Protein AF-A0A3A9WX09-F1 (afdb_monomer)

pLDDT: mean 76.9, std 18.03, range [33.34, 95.5]

Nearest PDB structures (foldseek):
  4fbs-assembly1_A  TM=6.480E-01  e=1.375E+00  Euprosthenops australis
  3lrd-assembly1_B  TM=5.559E-01  e=2.791E+00  Euprosthenops australis
  3lr8-assembly1_B  TM=5.435E-01  e=4.811E+00  Euprosthenops australis
  5f5p-assembly1_B  TM=4.113E-01  e=3.869E+00  Homo sapiens

Mean predicted aligned error: 13.8 Å

Structure (mmCIF, N/CA/C/O backbone):
data_AF-A0A3A9WX09-F1
#
_entry.id   AF-A0A3A9WX09-F1
#
loop_
_atom_site.group_PDB
_atom_site.id
_atom_site.type_symbol
_atom_site.label_atom_id
_atom_site.label_alt_id
_atom_site.label_comp_id
_atom_site.label_asym_id
_atom_site.label_entity_id
_atom_site.label_seq_id
_atom_site.pdbx_PDB_ins_code
_atom_site.Cartn_x
_atom_site.Cartn_y
_atom_site.Cartn_z
_atom_site.occupancy
_atom_site.B_iso_or_equiv
_atom_site.auth_seq_id
_atom_site.auth_comp_id
_atom_site.auth_asym_id
_atom_site.auth_atom_id
_atom_site.pdbx_PDB_model_num
ATOM 1 N N . MET A 1 1 ? -39.978 28.154 -64.235 1.00 55.88 1 MET A N 1
ATOM 2 C CA . MET A 1 1 ? -39.203 27.000 -63.720 1.00 55.88 1 MET A CA 1
ATOM 3 C C . MET A 1 1 ? -38.018 27.482 -62.858 1.00 55.88 1 MET A C 1
ATOM 5 O O . MET A 1 1 ? -36.877 27.141 -63.124 1.00 55.88 1 MET A O 1
ATOM 9 N N . VAL A 1 2 ? -38.270 28.325 -61.841 1.00 54.84 2 VAL A N 1
ATOM 10 C CA . VAL A 1 2 ? -37.208 28.936 -60.996 1.00 54.84 2 VAL A CA 1
ATOM 11 C C . VAL A 1 2 ? -37.445 28.689 -59.494 1.00 54.84 2 VAL A C 1
ATOM 13 O O . VAL A 1 2 ? -36.485 28.574 -58.745 1.00 54.84 2 VAL A O 1
ATOM 16 N N . GLY A 1 3 ? -38.695 28.484 -59.053 1.00 53.38 3 GLY A N 1
ATOM 17 C CA . GLY A 1 3 ? -39.025 28.314 -57.627 1.00 53.38 3 GLY A CA 1
ATOM 18 C C . GLY A 1 3 ? -38.551 27.006 -56.975 1.00 53.38 3 GLY A C 1
ATOM 19 O O . GLY A 1 3 ? -38.148 27.017 -55.820 1.00 53.38 3 GLY A O 1
ATOM 20 N N . ILE A 1 4 ? -38.516 25.888 -57.709 1.00 55.12 4 ILE A N 1
ATOM 21 C CA . ILE A 1 4 ? -38.197 24.564 -57.130 1.00 55.12 4 ILE A CA 1
ATOM 22 C C . ILE A 1 4 ? -36.688 24.408 -56.849 1.00 55.12 4 ILE A C 1
ATOM 24 O O . ILE A 1 4 ? -36.290 23.699 -55.929 1.00 55.12 4 ILE A O 1
ATOM 28 N N . ARG A 1 5 ? -35.825 25.115 -57.597 1.00 54.66 5 ARG A N 1
ATOM 29 C CA . ARG A 1 5 ? -34.364 25.046 -57.407 1.00 54.66 5 ARG A CA 1
ATOM 30 C C . ARG A 1 5 ? -33.895 25.714 -56.113 1.00 54.66 5 ARG A C 1
ATOM 32 O O . ARG A 1 5 ? -32.918 25.246 -55.538 1.00 54.66 5 ARG A O 1
ATOM 39 N N . ASN A 1 6 ? -34.584 26.752 -55.638 1.00 52.34 6 ASN A N 1
ATOM 40 C CA . ASN A 1 6 ? -34.172 27.461 -54.425 1.00 52.34 6 ASN A CA 1
ATOM 41 C C . ASN A 1 6 ? -34.532 26.690 -53.147 1.00 52.34 6 ASN A C 1
ATOM 43 O O . ASN A 1 6 ? -33.729 26.664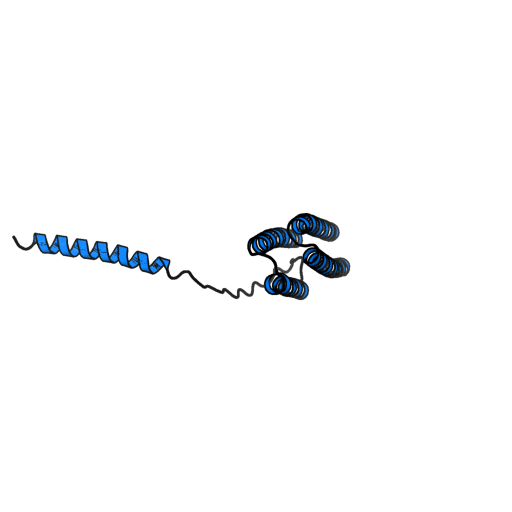 -52.220 1.00 52.34 6 ASN A O 1
ATOM 47 N N . GLU A 1 7 ? -35.669 25.987 -53.104 1.00 53.38 7 GLU A N 1
ATOM 48 C CA . GLU A 1 7 ? -36.040 25.207 -51.912 1.00 53.38 7 GLU A CA 1
ATOM 49 C C . GLU A 1 7 ? -35.150 23.980 -51.678 1.00 53.38 7 GLU A C 1
ATOM 51 O O . GLU A 1 7 ? -34.827 23.660 -50.533 1.00 53.38 7 GLU A O 1
ATOM 56 N N . ILE A 1 8 ? -34.722 23.304 -52.749 1.00 59.03 8 ILE A N 1
ATOM 57 C CA . ILE A 1 8 ? -33.825 22.141 -52.645 1.00 59.03 8 ILE A CA 1
ATOM 58 C C . ILE A 1 8 ? -32.434 22.586 -52.175 1.00 59.03 8 ILE A C 1
ATOM 60 O O . ILE A 1 8 ? -31.810 21.912 -51.355 1.00 59.03 8 ILE A O 1
ATOM 64 N N . MET A 1 9 ? -31.974 23.754 -52.632 1.00 55.00 9 MET A N 1
ATOM 65 C CA . MET A 1 9 ? -30.676 24.301 -52.241 1.00 55.00 9 MET A CA 1
ATOM 66 C C . MET A 1 9 ? -30.665 24.710 -50.758 1.00 55.00 9 MET A C 1
ATOM 68 O O . MET A 1 9 ? -29.752 24.330 -50.031 1.00 55.00 9 MET A O 1
ATOM 72 N N . ILE A 1 10 ? -31.713 25.387 -50.274 1.00 58.03 10 ILE A N 1
ATOM 73 C CA . ILE A 1 10 ? -31.820 25.828 -48.869 1.00 58.03 10 ILE A CA 1
ATOM 74 C C . ILE A 1 10 ? -31.888 24.630 -47.904 1.00 58.03 10 ILE A C 1
ATOM 76 O O . ILE A 1 10 ? -31.223 24.638 -46.867 1.00 58.03 10 ILE A O 1
ATOM 80 N N . LYS A 1 11 ? -32.624 23.565 -48.253 1.00 54.00 11 LYS A N 1
ATOM 81 C CA . LYS A 1 11 ? -32.715 22.345 -47.424 1.00 54.00 11 LYS A CA 1
ATOM 82 C C . LYS A 1 11 ? -31.388 21.576 -47.350 1.00 54.00 11 LYS A C 1
ATOM 84 O O . LYS A 1 11 ? -31.055 21.058 -46.286 1.00 54.00 11 LYS A O 1
ATOM 89 N N . GLY A 1 12 ? -30.609 21.559 -48.436 1.00 54.56 12 GLY A N 1
ATOM 90 C CA . GLY A 1 12 ? -29.270 20.957 -48.457 1.00 54.56 12 GLY A CA 1
ATOM 91 C C . GLY A 1 12 ? -28.258 21.703 -47.580 1.00 54.56 12 GLY A C 1
ATOM 92 O O . GLY A 1 12 ? -27.487 21.071 -46.860 1.00 54.56 12 GLY A O 1
ATOM 93 N N . PHE A 1 13 ? -28.308 23.040 -47.562 1.00 56.12 13 PHE A N 1
ATOM 94 C CA . PHE A 1 13 ? -27.456 23.848 -46.680 1.00 56.12 13 PHE A CA 1
ATOM 95 C C . PHE A 1 13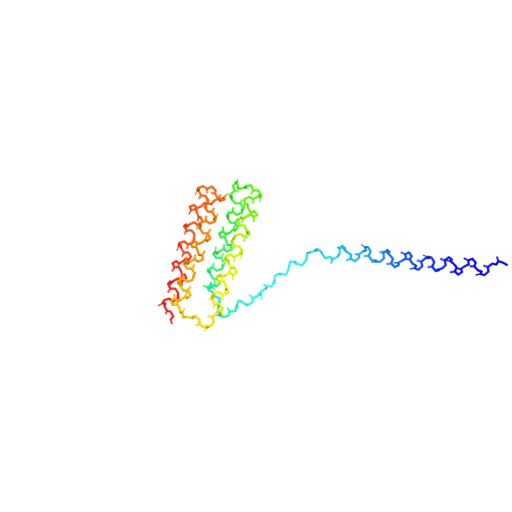 ? -27.784 23.630 -45.193 1.00 56.12 13 PHE A C 1
ATOM 97 O O . PHE A 1 13 ? -26.866 23.497 -44.387 1.00 56.12 13 PHE A O 1
ATOM 104 N N . TYR A 1 14 ? -29.065 23.506 -44.825 1.00 59.56 14 TYR A N 1
ATOM 105 C CA . TYR A 1 14 ? -29.462 23.224 -43.437 1.00 59.56 14 TYR A CA 1
ATOM 106 C C . TYR A 1 14 ? -28.970 21.859 -42.934 1.00 59.56 14 TYR A C 1
ATOM 108 O O . TYR A 1 14 ? -28.506 21.759 -41.799 1.00 59.56 14 TYR A O 1
ATOM 116 N N . GLN A 1 15 ? -29.014 20.816 -43.770 1.00 57.31 15 GLN A N 1
ATOM 117 C CA . GLN A 1 15 ? -28.481 19.501 -43.393 1.00 57.31 15 GLN A CA 1
ATOM 118 C C . GLN A 1 15 ? -26.951 19.505 -43.256 1.00 57.31 15 GLN A C 1
ATOM 120 O O . GLN A 1 15 ? -26.424 18.842 -42.365 1.00 57.31 15 GLN A O 1
ATOM 125 N N . LEU A 1 16 ? -26.238 20.299 -44.063 1.00 57.31 16 LEU A N 1
ATOM 126 C CA . LEU A 1 16 ? -24.783 20.442 -43.961 1.00 57.31 16 LEU A CA 1
ATOM 127 C C . LEU A 1 16 ? -24.356 21.154 -42.658 1.00 57.31 16 LEU A C 1
ATOM 129 O O . LEU A 1 16 ? -23.400 20.727 -42.013 1.00 57.31 16 LEU A O 1
ATOM 133 N N . TYR A 1 17 ? -25.094 22.186 -42.227 1.00 59.75 17 TYR A N 1
ATOM 134 C CA . TYR A 1 17 ? -24.821 22.912 -40.975 1.00 59.75 17 TYR A CA 1
ATOM 135 C C . TYR A 1 17 ? -25.043 22.058 -39.714 1.00 59.75 17 TYR A C 1
ATOM 137 O O . TYR A 1 17 ? -24.301 22.202 -38.744 1.00 59.75 17 TYR A O 1
ATOM 145 N N . ILE A 1 18 ? -26.016 21.140 -39.726 1.00 59.31 18 ILE A N 1
ATOM 146 C CA . ILE A 1 18 ? -26.285 20.243 -38.587 1.00 59.31 18 ILE A CA 1
ATOM 147 C C . ILE A 1 18 ? -25.144 19.230 -38.392 1.00 59.31 18 ILE A C 1
ATOM 149 O O . ILE A 1 18 ? -24.751 18.961 -37.258 1.00 59.31 18 ILE A O 1
ATOM 153 N N . VAL A 1 19 ? -24.558 18.715 -39.479 1.00 58.09 19 VAL A N 1
ATOM 154 C CA . VAL A 1 19 ? -23.431 17.764 -39.406 1.00 58.09 19 VAL A CA 1
ATOM 155 C C . VAL A 1 19 ? -22.126 18.465 -38.997 1.00 58.09 19 VAL A C 1
ATOM 157 O O . VAL A 1 19 ? -21.375 17.934 -38.180 1.00 58.09 19 VAL A O 1
ATOM 160 N N . LEU A 1 20 ? -21.880 19.686 -39.488 1.00 55.38 20 LEU A N 1
ATOM 161 C CA . LEU A 1 20 ? -20.717 20.499 -39.095 1.00 55.38 20 LEU A CA 1
ATOM 162 C C . LEU A 1 20 ? -20.782 20.981 -37.636 1.00 55.38 20 LEU A C 1
ATOM 164 O O . LEU A 1 20 ? -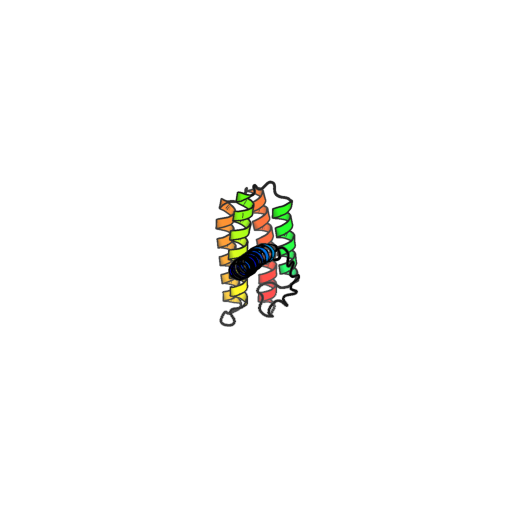19.745 21.060 -36.982 1.00 55.38 20 LEU A O 1
ATOM 168 N N . GLY A 1 21 ? -21.977 21.236 -37.093 1.00 54.88 21 GLY A N 1
ATOM 169 C CA . GLY A 1 21 ? -22.154 21.555 -35.671 1.00 54.88 21 GLY A CA 1
ATOM 170 C C . GLY A 1 21 ? -21.851 20.378 -34.733 1.00 54.88 21 GLY A C 1
ATOM 171 O O . GLY A 1 21 ? -21.326 20.584 -33.640 1.00 54.88 21 GLY A O 1
ATOM 172 N N . PHE A 1 22 ? -22.116 19.142 -35.170 1.00 54.81 22 PHE A N 1
ATOM 173 C CA . PHE A 1 22 ? -21.876 17.936 -34.368 1.00 54.81 22 PHE A CA 1
ATOM 174 C C . PHE A 1 22 ? -20.384 17.577 -34.249 1.00 54.81 22 PHE A C 1
ATOM 176 O O . PHE A 1 22 ? -19.948 17.116 -33.197 1.00 54.81 22 PHE A O 1
ATOM 183 N N . LEU A 1 23 ? -19.581 17.845 -35.287 1.00 53.25 23 LEU A N 1
ATOM 184 C CA . LEU A 1 23 ? -18.135 17.562 -35.292 1.00 53.25 23 LEU A CA 1
ATOM 185 C C . LEU A 1 23 ? -17.314 18.504 -34.391 1.00 53.25 23 LEU A C 1
ATOM 187 O O . LEU A 1 23 ? -16.223 18.144 -33.944 1.00 53.25 23 LEU A O 1
ATOM 191 N N . CYS A 1 24 ? -17.835 19.693 -34.075 1.00 50.97 24 CYS A N 1
ATOM 192 C CA . CYS A 1 24 ? -17.190 20.608 -33.130 1.00 50.97 24 CYS A CA 1
ATOM 193 C C . CYS A 1 24 ? -17.475 20.248 -31.662 1.00 50.97 24 CYS A C 1
ATOM 195 O O . CYS A 1 24 ? -16.669 20.573 -30.793 1.00 50.97 24 CYS A O 1
ATOM 197 N N . TYR A 1 25 ? -18.578 19.549 -31.370 1.00 54.31 25 TYR A N 1
ATOM 198 C CA . TYR A 1 25 ? -18.944 19.192 -29.993 1.00 54.31 25 TYR A CA 1
ATOM 199 C C . TYR A 1 25 ? -18.066 18.075 -29.407 1.00 54.31 25 TYR A C 1
ATOM 201 O O . TYR A 1 25 ? -17.863 18.021 -28.197 1.00 54.31 25 TYR A O 1
ATOM 209 N N . SER A 1 26 ? -17.489 17.210 -30.247 1.00 50.34 26 SER A N 1
ATOM 210 C CA . SER A 1 26 ? -16.655 16.089 -29.790 1.00 50.34 26 SER A CA 1
ATOM 211 C C . SER A 1 26 ? -15.234 16.480 -29.368 1.00 50.34 26 SER A C 1
ATOM 213 O O . SER A 1 26 ? -14.519 15.635 -28.842 1.00 50.34 26 SER A O 1
ATOM 215 N N . HIS A 1 27 ? -14.813 17.734 -29.570 1.00 50.88 27 HIS A N 1
ATOM 216 C CA . HIS A 1 27 ? -13.468 18.205 -29.207 1.00 50.88 27 HIS A CA 1
ATOM 217 C C . HIS A 1 27 ? -13.433 19.068 -27.930 1.00 50.88 27 HIS A C 1
ATOM 219 O O . HIS A 1 27 ? -12.366 19.544 -27.554 1.00 50.88 27 HIS A O 1
ATOM 225 N N . LEU A 1 28 ? -14.568 19.257 -27.238 1.00 48.44 28 LEU A N 1
ATOM 226 C CA . LEU A 1 28 ? -14.673 20.096 -26.031 1.00 48.44 28 LEU A CA 1
ATOM 227 C C . LEU A 1 28 ? -14.831 19.287 -24.726 1.00 48.44 28 LEU A C 1
ATOM 229 O O . LEU A 1 28 ? -15.402 19.769 -23.752 1.00 48.44 28 LEU A O 1
ATOM 233 N N . VAL A 1 29 ? -14.337 18.047 -24.699 1.00 48.78 29 VAL A N 1
ATOM 234 C CA . VAL A 1 29 ? -14.234 17.231 -23.474 1.00 48.78 29 VAL A CA 1
ATOM 235 C C . VAL A 1 29 ? -12.801 16.712 -23.354 1.00 48.78 29 VAL A C 1
ATOM 237 O O . VAL A 1 29 ? -12.533 15.520 -23.426 1.00 48.78 29 VAL A O 1
ATOM 240 N N . ILE A 1 30 ? -11.848 17.634 -23.229 1.00 49.22 30 ILE A N 1
ATOM 241 C CA . ILE A 1 30 ? -10.498 17.339 -22.742 1.00 49.22 30 ILE A CA 1
ATOM 242 C C . ILE A 1 30 ? -10.185 18.394 -21.683 1.00 49.22 30 ILE A C 1
ATOM 244 O O . ILE A 1 30 ? -10.139 19.581 -21.990 1.00 49.22 30 ILE A O 1
ATOM 248 N N . GLY A 1 31 ? -9.987 17.941 -20.442 1.00 41.88 31 GLY A N 1
ATOM 249 C CA . GLY A 1 31 ? -9.376 18.740 -19.380 1.00 41.88 31 GLY A CA 1
ATOM 250 C C . GLY A 1 31 ? -10.338 19.414 -18.402 1.00 41.88 31 GLY A C 1
ATOM 251 O O . GLY A 1 31 ? -10.257 20.621 -18.207 1.00 41.88 31 GLY A O 1
ATOM 252 N N . GLN A 1 32 ? -11.204 18.652 -17.729 1.00 33.34 32 GLN A N 1
ATOM 253 C CA . GLN A 1 32 ? -11.547 19.010 -16.349 1.00 33.34 32 GLN A CA 1
ATOM 254 C C . GLN A 1 32 ? -10.518 18.341 -15.434 1.00 33.34 32 GLN A C 1
ATOM 256 O O . GLN A 1 32 ? -10.691 17.201 -15.009 1.00 33.34 32 GLN A O 1
ATOM 261 N N . GLU A 1 33 ? -9.431 19.058 -15.141 1.00 45.12 33 GLU A N 1
ATOM 262 C CA . GLU A 1 33 ? -8.720 18.886 -13.873 1.00 45.12 33 GLU A CA 1
ATOM 263 C C . GLU A 1 33 ? -9.652 19.399 -12.779 1.00 45.12 33 GLU A C 1
ATOM 265 O O . GLU A 1 33 ? -9.607 20.546 -12.340 1.00 45.12 33 GLU A O 1
ATOM 270 N N . THR A 1 34 ? -10.604 18.555 -12.408 1.00 37.41 34 THR A N 1
ATOM 271 C CA . THR A 1 34 ? -11.393 18.761 -11.208 1.00 37.41 34 THR A CA 1
ATOM 272 C C . THR A 1 34 ? -10.470 18.484 -10.028 1.00 37.41 34 THR A C 1
ATOM 274 O O . THR A 1 34 ? -10.311 17.338 -9.611 1.00 37.41 34 THR A O 1
ATOM 277 N N . ASP A 1 35 ? -9.854 19.542 -9.502 1.00 41.75 35 ASP A N 1
ATOM 278 C CA . ASP A 1 35 ? -9.414 19.608 -8.109 1.00 41.75 35 ASP A CA 1
ATOM 279 C C . ASP A 1 35 ? -10.676 19.547 -7.235 1.00 41.75 35 ASP A C 1
ATOM 281 O O . ASP A 1 35 ? -11.222 20.546 -6.767 1.00 41.75 35 ASP A O 1
ATOM 285 N N . VAL A 1 36 ? -11.256 18.349 -7.150 1.00 38.53 36 VAL A N 1
ATOM 286 C CA . VAL A 1 36 ? -12.333 18.055 -6.217 1.00 38.53 36 VAL A CA 1
ATOM 287 C C . VAL A 1 36 ? -11.626 17.845 -4.892 1.00 38.53 36 VAL A C 1
ATOM 289 O O . VAL A 1 36 ? -11.098 16.767 -4.619 1.00 38.53 36 VAL A O 1
ATOM 292 N N . GLN A 1 37 ? -11.635 18.890 -4.065 1.00 41.66 37 GLN A N 1
ATOM 293 C CA . GLN A 1 37 ? -11.576 18.746 -2.616 1.00 41.66 37 GLN A CA 1
ATOM 294 C C . GLN A 1 37 ? -12.786 17.907 -2.196 1.00 41.66 37 GLN A C 1
ATOM 296 O O . GLN A 1 37 ? -13.840 18.413 -1.819 1.00 41.66 37 GLN A O 1
ATOM 301 N N . GLN A 1 38 ? -12.662 16.597 -2.375 1.00 41.03 38 GLN A N 1
ATOM 302 C CA . GLN A 1 38 ? -13.580 15.622 -1.837 1.00 41.03 38 GLN A CA 1
ATOM 303 C C . GLN A 1 38 ? -13.225 15.578 -0.357 1.00 41.03 38 GLN A C 1
ATOM 305 O O . GLN A 1 38 ? -12.187 15.024 -0.002 1.00 41.03 38 GLN A O 1
ATOM 310 N N . GLU A 1 39 ? -14.018 16.242 0.486 1.00 43.25 39 GLU A N 1
ATOM 311 C CA . GLU A 1 39 ? -13.965 15.995 1.926 1.00 43.25 39 GLU A CA 1
ATOM 312 C C . GLU A 1 39 ? -14.048 14.474 2.106 1.00 43.25 39 GLU A C 1
ATOM 314 O O . GLU A 1 39 ? -15.036 13.845 1.707 1.00 43.25 39 GLU A O 1
ATOM 319 N N . GLU A 1 40 ? -12.946 13.866 2.565 1.00 46.47 40 GLU A N 1
ATOM 320 C CA . GLU A 1 40 ? -12.909 12.428 2.801 1.00 46.47 40 GLU A CA 1
ATOM 321 C C . GLU A 1 40 ? -14.015 12.096 3.811 1.00 46.47 40 GLU A C 1
ATOM 323 O O . GLU A 1 40 ? -14.159 12.803 4.814 1.00 46.47 40 GLU A O 1
ATOM 328 N N . PRO A 1 41 ? -14.821 11.048 3.564 1.00 43.19 41 PRO A N 1
ATOM 329 C CA . PRO A 1 41 ? -15.812 10.617 4.532 1.00 43.19 41 PRO A CA 1
ATOM 330 C C . PRO A 1 41 ? -15.128 10.338 5.876 1.00 43.19 41 PRO A C 1
ATOM 332 O O . PRO A 1 41 ? -14.032 9.780 5.925 1.00 43.19 41 PRO A O 1
ATOM 335 N N . GLU A 1 42 ? -15.811 10.688 6.968 1.00 49.38 42 GLU A N 1
ATOM 336 C CA . GLU A 1 42 ? -15.359 10.566 8.366 1.00 49.38 42 GLU A CA 1
ATOM 337 C C . GLU A 1 42 ? -14.904 9.134 8.751 1.00 49.38 42 GLU A C 1
ATOM 339 O O . GLU A 1 42 ? -14.280 8.919 9.787 1.00 49.38 42 GLU A O 1
ATOM 344 N N . THR A 1 43 ? -15.166 8.145 7.890 1.00 57.78 43 THR A N 1
ATOM 345 C CA . THR A 1 43 ? -14.827 6.722 8.032 1.00 57.78 43 THR A CA 1
ATOM 346 C C . THR A 1 43 ? -13.797 6.225 7.012 1.00 57.78 43 THR A C 1
ATOM 348 O O . THR A 1 43 ? -13.880 5.101 6.524 1.00 57.78 43 THR A O 1
ATOM 351 N N . SER A 1 44 ? -12.824 7.055 6.643 1.00 69.75 44 SER A N 1
ATOM 352 C CA . SER A 1 44 ? -11.689 6.612 5.827 1.00 69.75 44 SER A CA 1
ATOM 353 C C . SER A 1 44 ? -10.716 5.761 6.655 1.00 69.75 44 SER A C 1
ATOM 355 O O . SER A 1 44 ? -10.358 6.095 7.793 1.00 69.75 44 SER A O 1
ATOM 357 N N . ILE A 1 45 ? -10.255 4.642 6.081 1.00 82.00 45 ILE A N 1
ATOM 358 C CA . ILE A 1 45 ? -9.222 3.807 6.711 1.00 82.00 45 ILE A CA 1
ATOM 359 C C . ILE A 1 45 ? -7.891 4.543 6.834 1.00 82.00 45 ILE A C 1
ATOM 361 O O . ILE A 1 45 ? -7.085 4.164 7.674 1.00 82.00 45 ILE A O 1
ATOM 365 N N . PHE A 1 46 ? -7.667 5.592 6.045 1.00 86.12 46 PHE A N 1
ATOM 366 C CA . PHE A 1 46 ? -6.496 6.457 6.113 1.00 86.12 46 PHE A CA 1
ATOM 367 C C . PHE A 1 46 ? -6.924 7.828 6.629 1.00 86.12 46 PHE A C 1
ATOM 369 O O . PHE A 1 46 ? -8.030 8.280 6.360 1.00 86.12 46 PHE A O 1
ATOM 376 N N . ASN A 1 47 ? -6.080 8.483 7.418 1.00 88.38 47 ASN A N 1
ATOM 377 C CA . ASN A 1 47 ? -6.267 9.907 7.684 1.00 88.38 47 ASN A CA 1
ATOM 378 C C . ASN A 1 47 ? -5.597 10.746 6.580 1.00 88.38 47 ASN A C 1
ATOM 380 O O . ASN A 1 47 ? -4.874 10.220 5.736 1.00 88.38 47 ASN A O 1
ATOM 384 N N . GLN A 1 48 ? -5.788 12.065 6.620 1.00 88.19 48 GLN A N 1
ATOM 385 C CA . GLN A 1 48 ? -5.201 12.976 5.635 1.00 88.19 48 GLN A CA 1
ATOM 386 C C . GLN A 1 48 ? -3.668 12.844 5.525 1.00 88.19 48 GLN A C 1
ATOM 388 O O . GLN A 1 48 ? -3.136 12.825 4.419 1.00 88.19 48 GLN A O 1
ATOM 393 N N . GLU A 1 49 ? -2.957 12.713 6.650 1.00 87.81 49 GLU A N 1
ATOM 394 C CA . GLU A 1 49 ? -1.491 12.583 6.671 1.00 87.81 49 GLU A CA 1
ATOM 395 C C . GLU A 1 49 ? -1.022 11.281 6.001 1.00 87.81 49 GLU A C 1
ATOM 397 O O . GLU A 1 49 ? -0.084 11.286 5.204 1.00 87.81 49 GLU A O 1
ATOM 402 N N . GLU A 1 50 ? -1.707 10.170 6.271 1.00 88.38 50 GLU A N 1
ATOM 4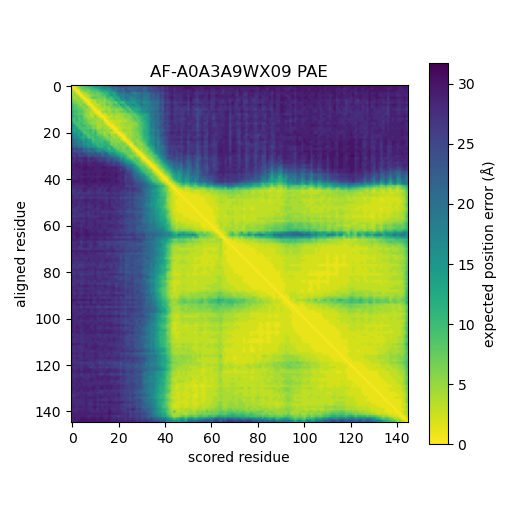03 C CA . GLU A 1 50 ? -1.466 8.866 5.653 1.00 88.38 50 GLU A CA 1
ATOM 404 C C . GLU A 1 50 ? -1.802 8.897 4.157 1.00 88.38 50 GLU A C 1
ATOM 406 O O . GLU A 1 50 ? -1.006 8.424 3.346 1.00 88.38 50 GLU A O 1
ATOM 411 N N . SER A 1 51 ? -2.923 9.513 3.772 1.00 89.00 51 SER A N 1
ATOM 412 C CA . SER A 1 51 ? -3.309 9.729 2.372 1.00 89.00 51 SER A CA 1
ATOM 413 C C . SER A 1 51 ? -2.265 10.554 1.613 1.00 89.00 51 SER A C 1
ATOM 415 O O . SER A 1 51 ? -1.890 10.209 0.488 1.00 89.00 51 SER A O 1
ATOM 417 N N . ASP A 1 52 ? -1.741 11.617 2.218 1.00 89.94 52 ASP A N 1
ATOM 418 C CA . ASP A 1 52 ? -0.707 12.452 1.606 1.00 89.94 52 ASP A CA 1
ATOM 419 C C . ASP A 1 52 ? 0.645 11.729 1.538 1.00 89.94 52 ASP A C 1
ATOM 421 O O . ASP A 1 52 ? 1.358 11.837 0.533 1.00 89.94 52 ASP A O 1
ATOM 425 N N . TYR A 1 53 ? 0.971 10.918 2.549 1.00 88.62 53 TYR A N 1
ATOM 426 C CA . TYR A 1 53 ? 2.135 10.035 2.532 1.00 88.62 53 TYR A CA 1
ATOM 427 C C . TYR A 1 53 ? 2.050 9.003 1.399 1.00 88.62 53 TYR A C 1
ATOM 429 O O . TYR A 1 53 ? 3.019 8.845 0.650 1.00 88.62 53 TYR A O 1
ATOM 437 N N . ILE A 1 54 ? 0.882 8.373 1.210 1.00 89.50 54 ILE A N 1
ATOM 438 C CA . ILE A 1 54 ? 0.616 7.451 0.098 1.00 89.50 54 ILE A CA 1
ATOM 439 C C . ILE A 1 54 ? 0.826 8.160 -1.239 1.00 89.50 54 ILE A C 1
ATOM 441 O O . ILE A 1 54 ? 1.625 7.697 -2.052 1.00 89.50 54 ILE A O 1
ATOM 445 N N . LYS A 1 55 ? 0.169 9.306 -1.462 1.00 89.19 55 LYS A N 1
ATOM 446 C CA . LYS A 1 55 ? 0.277 10.067 -2.721 1.00 89.19 55 LYS A CA 1
ATOM 447 C C . LYS A 1 55 ? 1.720 10.451 -3.033 1.00 89.19 55 LYS A C 1
ATOM 449 O O . LYS A 1 55 ? 2.156 10.334 -4.178 1.00 89.19 55 LYS A O 1
ATOM 454 N N . LYS A 1 56 ? 2.465 10.910 -2.023 1.00 89.69 56 LYS A N 1
ATOM 455 C CA . LYS A 1 56 ? 3.869 11.299 -2.182 1.00 89.69 56 LYS A CA 1
ATOM 456 C C . LYS A 1 56 ? 4.732 10.109 -2.587 1.00 89.69 56 LYS A C 1
ATOM 458 O O . LYS A 1 56 ? 5.489 10.222 -3.545 1.00 89.69 56 LYS A O 1
ATOM 463 N N . TRP A 1 57 ? 4.608 8.986 -1.883 1.00 89.81 57 TRP A N 1
ATOM 464 C CA . TRP A 1 57 ? 5.393 7.792 -2.181 1.00 89.81 57 TRP A CA 1
ATOM 465 C C . TRP A 1 57 ? 5.072 7.228 -3.571 1.00 89.81 57 TRP A C 1
ATOM 467 O O . TRP A 1 57 ? 5.972 6.850 -4.317 1.00 89.81 57 TRP A O 1
ATOM 477 N N . PHE A 1 58 ? 3.796 7.261 -3.957 1.00 86.44 58 PHE A N 1
ATOM 478 C CA . PHE A 1 58 ? 3.347 6.804 -5.266 1.00 86.44 58 PHE A CA 1
ATOM 479 C C . PHE A 1 58 ? 3.979 7.596 -6.415 1.00 86.44 58 PHE A C 1
ATOM 481 O O . PHE A 1 58 ? 4.456 7.005 -7.381 1.00 86.44 58 PHE A O 1
ATOM 488 N N . ARG A 1 59 ? 4.043 8.929 -6.281 1.00 86.75 59 ARG A N 1
ATOM 489 C CA . ARG A 1 59 ? 4.754 9.794 -7.236 1.00 86.75 59 ARG A CA 1
ATOM 490 C C . ARG A 1 59 ? 6.230 9.430 -7.318 1.00 86.75 59 ARG A C 1
ATOM 492 O O . ARG A 1 59 ? 6.743 9.283 -8.413 1.00 86.75 59 ARG A O 1
ATOM 499 N N . THR A 1 60 ? 6.889 9.194 -6.182 1.00 85.31 60 THR A N 1
ATOM 500 C CA . THR A 1 60 ? 8.295 8.764 -6.177 1.00 85.31 60 THR A CA 1
ATOM 501 C C . THR A 1 60 ? 8.498 7.458 -6.938 1.00 85.31 60 THR A C 1
ATOM 503 O O . THR A 1 60 ? 9.417 7.383 -7.740 1.00 85.31 60 THR A O 1
ATOM 506 N N . ILE A 1 61 ? 7.643 6.445 -6.764 1.00 81.69 61 ILE A N 1
ATOM 507 C CA . ILE A 1 61 ? 7.784 5.222 -7.565 1.00 81.69 61 ILE A CA 1
ATOM 508 C C . ILE A 1 61 ? 7.551 5.488 -9.050 1.00 81.69 61 ILE A C 1
ATOM 510 O O . ILE A 1 61 ? 8.298 4.964 -9.864 1.00 81.69 61 ILE A O 1
ATOM 514 N N . VAL A 1 62 ? 6.541 6.263 -9.435 1.00 78.88 62 VAL A N 1
ATOM 515 C CA . VAL A 1 62 ? 6.239 6.462 -10.861 1.00 78.88 62 VAL A CA 1
ATOM 516 C C . VAL A 1 62 ? 7.299 7.333 -11.546 1.00 78.88 62 VAL A C 1
ATOM 518 O O . VAL A 1 62 ? 7.677 7.035 -12.675 1.00 78.88 62 VAL A O 1
ATOM 521 N N . ASP A 1 63 ? 7.807 8.355 -10.857 1.00 80.38 63 ASP A N 1
ATOM 522 C CA . ASP A 1 63 ? 8.718 9.357 -11.422 1.00 80.38 63 ASP A CA 1
ATOM 523 C C . ASP A 1 63 ? 10.202 8.957 -11.323 1.00 80.38 63 ASP A C 1
ATOM 525 O O . ASP A 1 63 ? 10.999 9.352 -12.171 1.00 80.38 63 ASP A O 1
ATOM 529 N N . ASP A 1 64 ? 10.588 8.197 -10.291 1.00 69.94 64 ASP A N 1
ATOM 530 C CA . ASP A 1 64 ? 11.994 7.897 -9.952 1.00 69.94 64 ASP A CA 1
ATOM 531 C C . ASP A 1 64 ? 12.387 6.441 -10.257 1.00 69.94 64 ASP A C 1
ATOM 533 O O . ASP A 1 64 ? 13.518 6.011 -10.025 1.00 69.94 64 ASP A O 1
ATOM 537 N N . SER A 1 65 ? 11.456 5.633 -10.772 1.00 67.38 65 SER A N 1
ATOM 538 C CA . SER A 1 65 ? 11.752 4.253 -11.138 1.00 67.38 65 SER A CA 1
ATOM 539 C C . SER A 1 65 ? 12.048 4.115 -12.630 1.00 67.38 65 SER A C 1
ATOM 541 O O . SER A 1 65 ? 11.333 4.619 -13.490 1.00 67.38 65 SER A O 1
ATOM 543 N N . ASN A 1 66 ? 13.078 3.334 -12.960 1.00 80.12 66 ASN A N 1
ATOM 544 C CA . ASN A 1 66 ? 13.351 2.898 -14.335 1.00 80.12 66 ASN A CA 1
ATOM 545 C C . ASN A 1 66 ? 12.362 1.802 -14.798 1.00 80.12 66 ASN A C 1
ATOM 547 O O . ASN A 1 66 ? 12.743 0.871 -15.513 1.00 80.12 66 ASN A O 1
ATOM 551 N N . LEU A 1 67 ? 11.106 1.851 -14.344 1.00 85.50 67 LEU A N 1
ATOM 552 C CA . LEU A 1 67 ? 10.073 0.911 -14.759 1.00 85.50 67 LEU A CA 1
ATOM 553 C C . LEU A 1 67 ? 9.615 1.246 -16.178 1.00 85.50 67 LEU A C 1
ATOM 555 O O . LEU A 1 67 ? 9.501 2.405 -16.568 1.00 85.50 67 LEU A O 1
ATOM 559 N N . ASN A 1 68 ? 9.332 0.210 -16.962 1.00 89.62 68 ASN A N 1
ATOM 560 C CA . ASN A 1 68 ? 8.704 0.406 -18.260 1.00 89.62 68 ASN A CA 1
ATOM 561 C C . ASN A 1 68 ? 7.206 0.727 -18.094 1.00 89.62 68 ASN A C 1
ATOM 563 O O . ASN A 1 68 ? 6.597 0.450 -17.056 1.00 89.62 68 ASN A O 1
ATOM 567 N N . GLU A 1 69 ? 6.608 1.277 -19.150 1.00 89.69 69 GLU A N 1
ATOM 568 C CA . GLU A 1 69 ? 5.205 1.703 -19.168 1.00 89.69 69 GLU A CA 1
ATOM 569 C C . GLU A 1 69 ? 4.223 0.565 -18.839 1.00 89.69 69 GLU A C 1
ATOM 571 O O . GLU A 1 69 ? 3.236 0.778 -18.134 1.00 89.69 69 GLU A O 1
ATOM 576 N N . GLU A 1 70 ? 4.500 -0.664 -19.284 1.00 91.00 70 GLU A N 1
ATOM 577 C CA . GLU A 1 70 ? 3.660 -1.825 -18.976 1.00 91.00 70 GLU A CA 1
ATOM 578 C C . GLU A 1 70 ? 3.659 -2.125 -17.471 1.00 91.00 70 GLU A C 1
ATOM 580 O O . GLU A 1 70 ? 2.594 -2.307 -16.872 1.00 91.00 70 GLU A O 1
ATOM 585 N N . THR A 1 71 ? 4.832 -2.133 -16.834 1.00 90.62 71 THR A N 1
ATOM 586 C CA . THR A 1 71 ? 4.954 -2.360 -15.392 1.00 90.62 71 THR A CA 1
ATOM 587 C C . THR A 1 71 ? 4.282 -1.245 -14.598 1.00 90.62 71 THR A C 1
ATOM 589 O O . THR A 1 71 ? 3.571 -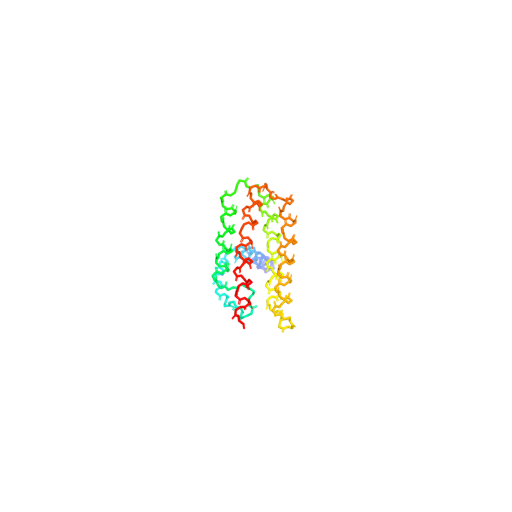1.548 -13.642 1.00 90.62 71 THR A O 1
ATOM 592 N N . ILE A 1 72 ? 4.437 0.019 -15.009 1.00 90.19 72 ILE A N 1
ATOM 593 C CA . ILE A 1 72 ? 3.764 1.165 -14.374 1.00 90.19 72 ILE A CA 1
ATOM 594 C C . ILE A 1 72 ? 2.243 1.022 -14.481 1.00 90.19 72 ILE A C 1
ATOM 596 O O . ILE A 1 72 ? 1.537 1.150 -13.482 1.00 90.19 72 ILE A O 1
ATOM 600 N N . ASN A 1 73 ? 1.723 0.681 -15.661 1.00 91.62 73 ASN A N 1
ATOM 601 C CA . ASN A 1 73 ? 0.289 0.480 -15.853 1.00 91.62 73 ASN A CA 1
ATOM 602 C C . ASN A 1 73 ? -0.247 -0.659 -14.976 1.00 91.62 73 ASN A C 1
ATOM 604 O O . ASN A 1 73 ? -1.271 -0.499 -14.310 1.00 91.62 73 ASN A O 1
ATOM 608 N N . ARG A 1 74 ? 0.460 -1.793 -14.908 1.00 92.75 74 ARG A N 1
ATOM 609 C CA . ARG A 1 74 ? 0.075 -2.915 -14.036 1.00 92.75 74 ARG A CA 1
ATOM 610 C C . ARG A 1 74 ? 0.142 -2.539 -12.558 1.00 92.75 74 ARG A C 1
ATOM 612 O O . ARG A 1 74 ? -0.775 -2.871 -11.809 1.00 92.75 74 ARG A O 1
ATOM 619 N N . PHE A 1 75 ? 1.184 -1.820 -12.149 1.00 91.38 75 PHE A N 1
ATOM 620 C CA . PHE A 1 75 ? 1.336 -1.299 -10.793 1.00 91.38 75 PHE A CA 1
ATOM 621 C C . PHE A 1 75 ? 0.165 -0.384 -10.412 1.00 91.38 75 PHE A C 1
ATOM 623 O O . PHE A 1 75 ? -0.453 -0.590 -9.366 1.00 91.38 75 PHE A O 1
ATOM 630 N N . ASN A 1 76 ? -0.207 0.554 -11.286 1.00 91.00 76 ASN A N 1
ATOM 631 C CA . ASN A 1 76 ? -1.335 1.467 -11.086 1.00 91.00 76 ASN A CA 1
ATOM 632 C C . ASN A 1 76 ? -2.669 0.725 -10.960 1.00 91.00 76 ASN A C 1
ATOM 634 O O . ASN A 1 76 ? -3.470 1.039 -10.080 1.00 91.00 76 ASN A O 1
ATOM 638 N N . VAL A 1 77 ? -2.905 -0.284 -11.804 1.00 94.19 77 VAL A N 1
ATOM 639 C CA . VAL A 1 77 ? -4.124 -1.105 -11.746 1.00 94.19 77 VAL A CA 1
ATOM 640 C C . VAL A 1 77 ? -4.219 -1.855 -10.418 1.00 94.19 77 VAL A C 1
ATOM 642 O O . VAL A 1 77 ? -5.246 -1.771 -9.744 1.00 94.19 77 VAL A O 1
ATOM 645 N N . ILE A 1 78 ? -3.150 -2.549 -10.018 1.00 93.50 78 ILE A N 1
ATOM 646 C CA . ILE A 1 78 ? -3.120 -3.334 -8.776 1.00 93.50 78 ILE A CA 1
ATOM 647 C C . ILE A 1 78 ? -3.336 -2.418 -7.572 1.00 93.50 78 ILE A C 1
ATOM 649 O O . ILE A 1 78 ? -4.212 -2.650 -6.742 1.00 93.50 78 ILE A O 1
ATOM 653 N N . THR A 1 79 ? -2.572 -1.338 -7.481 1.00 90.75 79 THR A N 1
ATOM 654 C CA . THR A 1 79 ? -2.641 -0.420 -6.340 1.00 90.75 79 THR A CA 1
ATOM 655 C C . THR A 1 79 ? -3.966 0.328 -6.244 1.00 90.75 79 THR A C 1
ATOM 657 O O . THR A 1 79 ? -4.490 0.461 -5.141 1.00 90.75 79 THR A O 1
ATOM 660 N N . SER A 1 80 ? -4.567 0.726 -7.368 1.00 90.94 80 SER A N 1
ATOM 661 C CA . SER A 1 80 ? -5.907 1.328 -7.380 1.00 90.94 80 SER A CA 1
ATOM 662 C C . SER A 1 80 ? -6.976 0.334 -6.927 1.00 90.94 80 SER A C 1
ATOM 664 O O . SER A 1 80 ? -7.859 0.681 -6.143 1.00 90.94 80 SER A O 1
ATOM 666 N N . TYR A 1 81 ? -6.882 -0.918 -7.382 1.00 94.19 81 TYR A N 1
ATOM 667 C CA . TYR A 1 81 ? -7.805 -1.982 -6.993 1.00 94.19 81 TYR A CA 1
ATOM 668 C C . TYR A 1 81 ? -7.769 -2.252 -5.485 1.00 94.19 81 TYR A C 1
ATOM 670 O O . TYR A 1 81 ? -8.812 -2.259 -4.825 1.00 94.19 81 TYR A O 1
ATOM 678 N N . TYR A 1 82 ? -6.573 -2.430 -4.920 1.00 93.75 82 TYR A N 1
ATOM 679 C CA . TYR A 1 82 ? -6.418 -2.657 -3.484 1.00 93.75 82 TYR A CA 1
ATOM 680 C C . TYR A 1 82 ? -6.731 -1.404 -2.661 1.00 93.75 82 TYR A C 1
ATOM 682 O O . TYR A 1 82 ? -7.373 -1.524 -1.620 1.00 93.75 82 TYR A O 1
ATOM 690 N N . GLY A 1 83 ? -6.388 -0.210 -3.150 1.00 90.31 83 GLY A N 1
ATOM 691 C CA . GLY A 1 83 ? -6.758 1.056 -2.517 1.00 90.31 83 GLY A CA 1
ATOM 692 C C . GLY A 1 83 ? -8.274 1.224 -2.387 1.00 90.31 83 GLY A C 1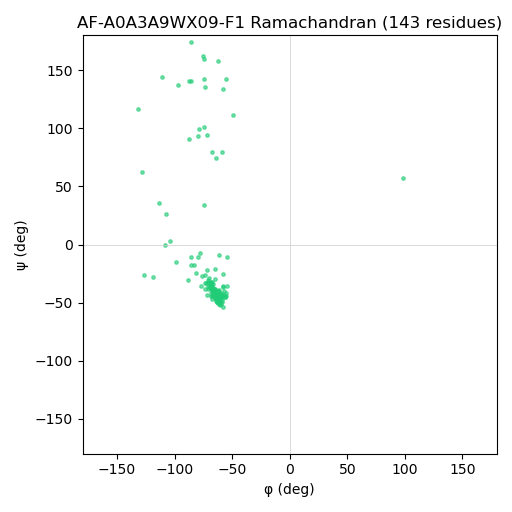
ATOM 693 O O . GLY A 1 83 ? -8.765 1.572 -1.314 1.00 90.31 83 GLY A O 1
ATOM 694 N N . LEU A 1 84 ? -9.037 0.883 -3.432 1.00 90.81 84 LEU A N 1
ATOM 695 C CA . LEU A 1 84 ? -10.501 0.900 -3.377 1.00 90.81 84 LEU A CA 1
ATOM 696 C C . LEU A 1 84 ? -11.048 -0.093 -2.343 1.00 90.81 84 LEU A C 1
ATOM 698 O O . LEU A 1 84 ? -11.938 0.260 -1.573 1.00 90.81 84 LEU A O 1
ATOM 702 N N . LYS A 1 85 ? -10.506 -1.315 -2.284 1.00 93.44 85 LYS A N 1
ATOM 703 C CA . LYS A 1 85 ? -10.914 -2.305 -1.274 1.00 93.44 85 LYS A CA 1
ATOM 704 C C . LYS A 1 85 ? -10.606 -1.847 0.150 1.00 93.44 85 LYS A C 1
ATOM 706 O O . LYS A 1 85 ? -11.424 -2.049 1.039 1.00 93.44 85 LYS A O 1
ATOM 711 N N . MET A 1 86 ? -9.442 -1.235 0.372 1.00 91.00 86 MET A N 1
ATOM 712 C CA . MET A 1 86 ? -9.063 -0.692 1.680 1.00 91.00 86 MET A CA 1
ATOM 713 C C . MET A 1 86 ? -10.005 0.442 2.094 1.00 91.00 86 MET A C 1
ATOM 715 O O . MET A 1 86 ? -10.446 0.478 3.239 1.00 91.00 86 MET A O 1
ATOM 719 N N . LYS A 1 87 ? -10.380 1.318 1.153 1.00 88.88 87 LYS A N 1
ATOM 720 C CA . LYS A 1 87 ? -11.391 2.357 1.382 1.00 88.88 87 LYS A CA 1
ATOM 721 C C . LYS A 1 87 ? -12.743 1.754 1.777 1.00 88.88 87 LYS A C 1
ATOM 723 O O . LYS A 1 87 ? -13.277 2.107 2.822 1.00 88.88 87 LYS A O 1
ATOM 728 N N . GLN A 1 88 ? -13.246 0.795 0.998 1.00 90.56 88 GLN A N 1
ATOM 729 C CA . GLN A 1 88 ? -14.509 0.101 1.285 1.00 90.56 88 GLN A CA 1
ATOM 730 C C . GLN A 1 88 ? -14.498 -0.598 2.650 1.00 90.56 88 GLN A C 1
ATOM 732 O O . GLN A 1 88 ? -15.515 -0.627 3.333 1.00 90.56 88 GLN A O 1
ATOM 737 N N . LEU A 1 89 ? -13.347 -1.139 3.056 1.00 90.94 89 LEU A N 1
ATOM 738 C CA . LEU A 1 89 ? -13.176 -1.763 4.364 1.00 90.94 89 LEU A CA 1
ATOM 739 C C . LEU A 1 89 ? -13.321 -0.757 5.516 1.00 90.94 89 LEU A C 1
ATOM 741 O O . LEU A 1 89 ? -13.891 -1.105 6.544 1.00 90.94 89 LEU A O 1
ATOM 745 N N . GLY A 1 90 ? -12.813 0.469 5.355 1.00 86.31 90 GLY A N 1
ATOM 746 C CA . GLY A 1 90 ? -12.970 1.537 6.350 1.00 86.31 90 GLY A CA 1
ATOM 747 C C . GLY A 1 90 ? -14.400 2.077 6.440 1.00 86.31 90 GLY A C 1
ATOM 748 O O . GLY A 1 90 ? -14.858 2.433 7.522 1.00 86.31 90 GLY A O 1
ATOM 749 N N . GLU A 1 91 ? -15.117 2.084 5.315 1.00 87.94 91 GLU A N 1
ATOM 750 C CA . GLU A 1 91 ? -16.497 2.573 5.213 1.00 87.94 91 GLU A CA 1
ATOM 751 C C . GLU A 1 91 ? -17.549 1.559 5.714 1.00 87.94 91 GLU A C 1
ATOM 753 O O . GLU A 1 91 ? -18.715 1.916 5.895 1.00 87.94 91 GLU A O 1
ATOM 758 N N . ASP A 1 92 ? -17.178 0.298 5.973 1.00 86.50 92 ASP A N 1
ATOM 759 C CA . ASP A 1 92 ? -18.113 -0.708 6.488 1.00 86.50 92 ASP A CA 1
ATOM 760 C C . ASP A 1 92 ? -18.346 -0.559 8.001 1.00 86.50 92 ASP A C 1
ATOM 762 O O . ASP A 1 92 ? -17.659 -1.145 8.841 1.00 86.50 92 ASP A O 1
ATOM 766 N N . HIS A 1 93 ? -19.399 0.182 8.350 1.00 82.56 93 HIS A N 1
ATOM 767 C CA . HIS A 1 93 ? -19.829 0.413 9.733 1.00 82.56 93 HIS A CA 1
ATOM 768 C C . HIS A 1 93 ? -20.243 -0.853 10.509 1.00 82.56 93 HIS A C 1
ATOM 770 O O . HIS A 1 93 ? -20.516 -0.763 11.708 1.00 82.56 93 HIS A O 1
ATOM 776 N N . LYS A 1 94 ? -20.359 -2.018 9.858 1.00 88.25 94 LYS A N 1
ATOM 777 C CA . LYS A 1 94 ? -20.693 -3.284 10.531 1.00 88.25 94 LYS A CA 1
ATOM 778 C C . LYS A 1 94 ? -19.464 -3.986 11.096 1.00 88.25 94 LYS A C 1
ATOM 780 O O . LYS A 1 94 ? -19.628 -4.878 11.926 1.00 88.25 94 LYS A O 1
ATOM 785 N N . LEU A 1 95 ? -18.268 -3.616 10.641 1.00 85.38 95 LEU A N 1
ATOM 786 C CA . LEU A 1 95 ? -17.027 -4.251 11.056 1.00 85.38 95 LEU A CA 1
ATOM 787 C C . LEU A 1 95 ? -16.486 -3.630 12.341 1.00 85.38 95 LEU A C 1
ATOM 789 O O . LEU A 1 95 ? -16.492 -2.419 12.556 1.00 85.38 95 LEU A O 1
ATOM 793 N N . THR A 1 96 ? -15.958 -4.487 13.203 1.00 87.25 96 THR A N 1
ATOM 794 C CA . THR A 1 96 ? -15.181 -4.075 14.366 1.00 87.25 96 THR A CA 1
ATOM 795 C C . THR A 1 96 ? -13.787 -3.607 13.949 1.00 87.25 96 THR A C 1
ATOM 797 O O . THR A 1 96 ? -13.250 -3.997 12.913 1.00 87.25 96 THR A O 1
ATOM 800 N N . LYS A 1 97 ? -13.122 -2.833 14.812 1.00 82.88 97 LYS A N 1
ATOM 801 C CA . LYS A 1 97 ? -11.727 -2.397 14.601 1.00 82.88 97 LYS A CA 1
ATOM 802 C C . LYS A 1 97 ? -10.763 -3.562 14.347 1.00 82.88 97 LYS A C 1
ATOM 804 O O . LYS A 1 97 ? -9.834 -3.429 13.552 1.00 82.88 97 LYS A O 1
ATOM 809 N N . ILE A 1 98 ? -10.991 -4.701 15.006 1.00 86.31 98 ILE A N 1
ATOM 810 C CA . ILE A 1 98 ? -10.181 -5.915 14.839 1.00 86.31 98 ILE A CA 1
ATOM 811 C C . ILE A 1 98 ? -10.384 -6.490 13.435 1.00 86.31 98 ILE A C 1
ATOM 813 O O . ILE A 1 98 ? -9.409 -6.836 12.769 1.00 86.31 98 ILE A O 1
ATOM 817 N N . GLU A 1 99 ? -11.629 -6.549 12.961 1.00 89.25 99 GLU A N 1
ATOM 818 C CA . GLU A 1 99 ? -11.954 -7.025 11.613 1.00 89.25 99 GLU A CA 1
ATOM 819 C C . GLU A 1 99 ? -11.409 -6.088 10.532 1.00 89.25 99 GLU A C 1
ATOM 821 O O . GLU A 1 99 ? -10.823 -6.571 9.564 1.00 89.25 99 GLU A O 1
ATOM 826 N N . ILE A 1 100 ? -11.499 -4.768 10.728 1.00 88.38 100 ILE A N 1
ATOM 827 C CA . ILE A 1 100 ? -10.892 -3.769 9.833 1.00 88.38 100 ILE A CA 1
ATOM 828 C C . ILE A 1 100 ? -9.370 -3.948 9.794 1.00 88.38 100 ILE A C 1
ATOM 830 O O . ILE A 1 100 ? -8.781 -4.044 8.721 1.00 88.38 100 ILE A O 1
ATOM 834 N N . THR A 1 101 ? -8.719 -4.075 10.950 1.00 86.38 101 THR A N 1
ATOM 835 C CA . THR A 1 101 ? -7.265 -4.291 11.036 1.00 86.38 101 THR A CA 1
ATOM 836 C C . THR A 1 101 ? -6.835 -5.574 10.321 1.00 86.38 101 THR A C 1
ATOM 838 O O . THR A 1 101 ? -5.877 -5.585 9.543 1.00 86.38 101 THR A O 1
ATOM 841 N N . GLN A 1 102 ? -7.555 -6.672 10.555 1.00 90.00 102 GLN A N 1
ATOM 842 C CA . GLN A 1 102 ? -7.245 -7.957 9.940 1.00 90.00 102 GLN A CA 1
ATOM 843 C C . GLN A 1 102 ? -7.508 -7.939 8.429 1.00 90.00 102 GLN A C 1
ATOM 845 O O . GLN A 1 102 ? -6.692 -8.454 7.662 1.00 90.00 102 GLN A O 1
ATOM 850 N N . GLY A 1 103 ? -8.611 -7.326 7.994 1.00 91.75 103 GLY A N 1
ATOM 851 C CA . GLY A 1 103 ? -8.943 -7.146 6.584 1.00 91.75 103 GLY A CA 1
ATOM 852 C C . GLY A 1 103 ? -7.896 -6.302 5.864 1.00 91.75 103 GLY A C 1
ATOM 853 O O . GLY A 1 103 ? -7.415 -6.698 4.805 1.00 91.75 103 GLY A O 1
ATOM 854 N N . PHE A 1 104 ? -7.454 -5.206 6.479 1.00 90.75 104 PHE A N 1
ATOM 855 C CA . PHE A 1 104 ? -6.418 -4.339 5.936 1.00 90.75 104 PHE A CA 1
ATOM 856 C C . PHE A 1 104 ? -5.109 -5.102 5.742 1.00 90.75 104 PHE A C 1
ATOM 858 O O . PHE A 1 104 ? -4.559 -5.124 4.643 1.00 90.75 104 PHE A O 1
ATOM 865 N N . LYS A 1 105 ? -4.659 -5.827 6.774 1.00 90.44 105 LYS A N 1
ATOM 866 C CA . LYS A 1 105 ? -3.463 -6.675 6.694 1.00 90.44 105 LYS A CA 1
ATOM 867 C C . LYS A 1 105 ? -3.571 -7.722 5.582 1.00 90.44 105 LYS A C 1
ATOM 869 O O . LYS A 1 105 ? -2.589 -7.987 4.890 1.00 90.44 105 LYS A O 1
ATOM 874 N N . ASN A 1 106 ? -4.745 -8.325 5.403 1.00 94.06 106 ASN A N 1
ATOM 875 C CA . ASN A 1 106 ? -4.971 -9.292 4.331 1.00 94.06 106 ASN A CA 1
ATOM 876 C C . ASN A 1 106 ? -4.853 -8.632 2.950 1.00 94.06 106 ASN A C 1
ATOM 878 O O . ASN A 1 106 ? -4.131 -9.155 2.106 1.00 94.06 106 ASN A O 1
ATOM 882 N N . LEU A 1 107 ? -5.470 -7.463 2.749 1.00 94.06 107 LEU A N 1
ATOM 883 C CA . LEU A 1 107 ? -5.388 -6.709 1.494 1.00 94.06 107 LEU A CA 1
ATOM 884 C C . LEU A 1 107 ? -3.950 -6.295 1.161 1.00 94.06 107 LEU A C 1
ATOM 886 O O . LEU A 1 107 ? -3.516 -6.485 0.030 1.00 94.06 107 LEU A O 1
ATOM 890 N N . VAL A 1 108 ? -3.185 -5.806 2.144 1.00 91.31 108 VAL A N 1
ATOM 891 C CA . VAL A 1 108 ? -1.758 -5.480 1.963 1.00 91.31 108 VAL A CA 1
ATOM 892 C C . VAL A 1 108 ? -0.959 -6.723 1.561 1.00 91.31 108 VAL A C 1
ATOM 894 O O . VAL A 1 108 ? -0.128 -6.672 0.657 1.00 91.31 108 VAL A O 1
ATOM 897 N N . ASN A 1 109 ? -1.219 -7.872 2.191 1.00 92.50 109 ASN A N 1
ATOM 898 C CA . ASN A 1 109 ? -0.536 -9.123 1.856 1.00 92.50 109 ASN A CA 1
ATOM 899 C C . ASN A 1 109 ? -0.871 -9.630 0.448 1.00 92.50 109 ASN A C 1
ATOM 901 O O . ASN A 1 109 ? -0.003 -10.183 -0.227 1.00 92.50 109 ASN A O 1
ATOM 905 N N . GLU A 1 110 ? -2.119 -9.487 0.011 1.00 95.50 110 GLU A N 1
ATOM 906 C CA . GLU A 1 110 ? -2.540 -9.841 -1.346 1.00 95.50 110 GLU A CA 1
ATOM 907 C C . GLU A 1 110 ? -1.898 -8.912 -2.382 1.00 95.50 110 GLU A C 1
ATOM 909 O O . GLU A 1 110 ? -1.262 -9.392 -3.322 1.00 95.50 110 GLU A O 1
ATOM 914 N N . GLN A 1 111 ? -1.940 -7.601 -2.137 1.00 94.31 111 GLN A N 1
ATOM 915 C CA . GLN A 1 111 ? -1.270 -6.603 -2.965 1.00 94.31 111 GLN A CA 1
ATOM 916 C C . GLN A 1 111 ? 0.233 -6.881 -3.089 1.00 94.31 111 GLN A C 1
ATOM 918 O O . GLN A 1 111 ? 0.771 -6.881 -4.194 1.00 94.31 111 GLN A O 1
ATOM 923 N N . ASN A 1 112 ? 0.904 -7.196 -1.977 1.00 91.94 112 ASN A N 1
ATOM 924 C CA . ASN A 1 112 ? 2.317 -7.579 -1.957 1.00 91.94 112 ASN A CA 1
ATOM 925 C C . ASN A 1 112 ? 2.605 -8.773 -2.875 1.00 91.94 112 ASN A C 1
ATOM 927 O O . ASN A 1 112 ? 3.573 -8.755 -3.635 1.00 91.94 112 ASN A O 1
ATOM 931 N N . LYS A 1 113 ? 1.770 -9.819 -2.835 1.00 94.38 113 LYS A N 1
ATOM 932 C CA . LYS A 1 113 ? 1.957 -11.008 -3.683 1.00 94.38 113 LYS A CA 1
ATOM 933 C C . LYS A 1 113 ? 1.861 -10.676 -5.165 1.00 94.38 113 LYS A C 1
ATOM 935 O O . LYS A 1 113 ? 2.628 -11.237 -5.943 1.00 94.38 113 LYS A O 1
ATOM 940 N N . GLU A 1 114 ? 0.936 -9.802 -5.547 1.00 95.12 114 GLU A N 1
ATOM 941 C CA . GLU A 1 114 ? 0.784 -9.380 -6.939 1.00 95.12 114 GLU A CA 1
ATOM 942 C C . GLU A 1 114 ? 1.926 -8.464 -7.380 1.00 95.12 114 GLU A C 1
ATOM 944 O O . GLU A 1 114 ? 2.514 -8.672 -8.442 1.00 95.12 114 GLU A O 1
ATOM 949 N N . LEU A 1 115 ? 2.313 -7.501 -6.543 1.00 92.75 115 LEU A N 1
ATOM 950 C CA . LEU A 1 115 ? 3.378 -6.561 -6.880 1.00 92.75 115 LEU A CA 1
ATOM 951 C C . LEU A 1 115 ? 4.753 -7.217 -6.955 1.00 92.75 115 LEU A C 1
ATOM 953 O O . LEU A 1 115 ? 5.541 -6.870 -7.832 1.00 92.75 115 LEU A O 1
ATOM 957 N N . LYS A 1 116 ? 5.015 -8.236 -6.131 1.00 93.62 116 LYS A N 1
ATOM 958 C CA . LYS A 1 116 ? 6.244 -9.039 -6.206 1.00 93.62 116 LYS A CA 1
ATOM 959 C C . LYS A 1 116 ? 6.452 -9.703 -7.5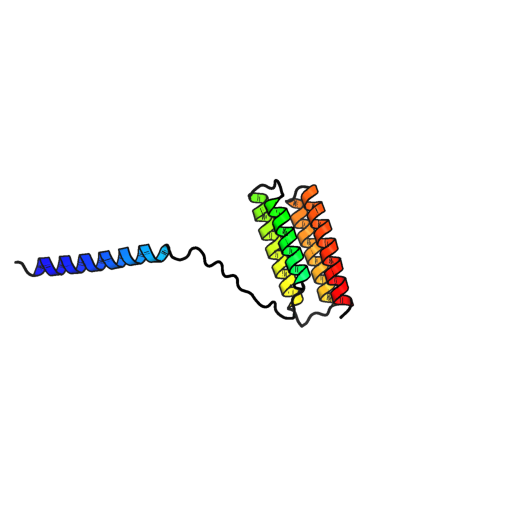70 1.00 93.62 116 LYS A C 1
ATOM 961 O O . LYS A 1 116 ? 7.579 -10.028 -7.927 1.00 93.62 116 LYS A O 1
ATOM 966 N N . GLN A 1 117 ? 5.377 -9.948 -8.318 1.00 93.69 117 GLN A N 1
ATOM 967 C CA . GLN A 1 117 ? 5.453 -10.589 -9.633 1.00 93.69 117 GLN A CA 1
ATOM 968 C C . GLN A 1 117 ? 5.783 -9.607 -10.759 1.00 93.69 117 GLN A C 1
ATOM 970 O O . GLN A 1 117 ? 6.146 -10.051 -11.846 1.00 93.69 117 GLN A O 1
ATOM 975 N N . ILE A 1 118 ? 5.614 -8.301 -10.531 1.00 91.94 118 ILE A N 1
ATOM 976 C CA . ILE A 1 118 ? 5.739 -7.285 -11.587 1.00 91.94 118 ILE A CA 1
ATOM 977 C C . ILE A 1 118 ? 6.847 -6.274 -11.318 1.00 91.94 118 ILE A C 1
ATOM 979 O O . ILE A 1 118 ? 7.396 -5.716 -12.266 1.00 91.94 118 ILE A O 1
ATOM 983 N N . LEU A 1 119 ? 7.165 -6.026 -10.047 1.00 9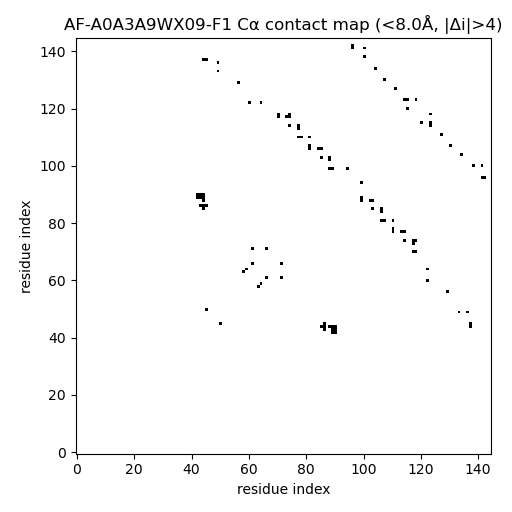0.19 119 LEU A N 1
ATOM 984 C CA . LEU A 1 119 ? 8.201 -5.088 -9.654 1.00 90.19 119 LEU A CA 1
ATOM 985 C C . LEU A 1 119 ? 9.560 -5.796 -9.610 1.00 90.19 119 LEU A C 1
ATOM 987 O O . LEU A 1 119 ? 9.651 -6.928 -9.125 1.00 90.19 119 LEU A O 1
ATOM 991 N N . PRO A 1 120 ? 10.637 -5.134 -10.061 1.00 89.94 120 PRO A N 1
ATOM 992 C CA . PRO A 1 120 ? 11.982 -5.578 -9.748 1.00 89.94 120 PRO A CA 1
ATOM 993 C C . PRO A 1 120 ? 12.219 -5.533 -8.232 1.00 89.94 120 PRO A C 1
ATOM 995 O O . PRO A 1 120 ? 11.536 -4.822 -7.493 1.00 89.94 120 PRO A O 1
ATOM 998 N N . ALA A 1 121 ? 13.196 -6.315 -7.768 1.00 90.38 121 ALA A N 1
ATOM 999 C CA . ALA A 1 121 ? 13.407 -6.568 -6.344 1.00 90.38 121 ALA A CA 1
ATOM 1000 C C . ALA A 1 121 ? 13.568 -5.283 -5.513 1.00 90.38 121 ALA A C 1
ATOM 1002 O O . ALA A 1 121 ? 12.944 -5.160 -4.469 1.00 90.38 121 ALA A O 1
ATOM 1003 N N . GLU A 1 122 ? 14.342 -4.310 -5.992 1.00 88.31 122 GLU A N 1
ATOM 1004 C CA . GLU A 1 122 ? 14.581 -3.047 -5.282 1.00 88.31 122 GLU A CA 1
ATOM 1005 C C . GLU A 1 122 ? 13.293 -2.227 -5.092 1.00 88.31 122 GLU A C 1
ATOM 1007 O O . GLU A 1 122 ? 13.018 -1.716 -4.008 1.00 88.31 122 GLU A O 1
ATOM 1012 N N . GLN A 1 123 ? 12.459 -2.148 -6.128 1.00 87.56 123 GLN A N 1
ATOM 1013 C CA . GLN A 1 123 ? 11.195 -1.413 -6.092 1.00 87.56 123 GLN A CA 1
ATOM 1014 C C . GLN A 1 123 ? 10.156 -2.156 -5.246 1.00 87.56 123 GLN A C 1
ATOM 1016 O O . GLN A 1 123 ? 9.356 -1.523 -4.559 1.00 87.56 123 GLN A O 1
ATOM 1021 N N . TYR A 1 124 ? 10.191 -3.492 -5.250 1.00 91.06 124 TYR A N 1
ATOM 1022 C CA . TYR A 1 124 ? 9.379 -4.306 -4.351 1.00 91.06 124 TYR A CA 1
ATOM 1023 C C . TYR A 1 124 ? 9.767 -4.106 -2.878 1.00 91.06 124 TYR A C 1
ATOM 1025 O O . TYR A 1 124 ? 8.882 -3.921 -2.048 1.00 91.06 124 TYR A O 1
ATOM 1033 N N . GLU A 1 125 ? 11.061 -4.093 -2.545 1.00 90.88 125 GLU A N 1
ATOM 1034 C CA . GLU A 1 125 ? 11.530 -3.815 -1.178 1.00 90.88 125 GLU A CA 1
ATOM 1035 C C . GLU A 1 125 ? 11.114 -2.404 -0.730 1.00 90.88 125 GLU A C 1
ATOM 1037 O O . GLU A 1 125 ? 10.577 -2.232 0.361 1.00 90.88 125 GLU A O 1
ATOM 1042 N N . SER A 1 126 ? 11.239 -1.400 -1.608 1.00 89.19 126 SER A N 1
ATOM 1043 C CA . SER A 1 126 ? 10.754 -0.040 -1.326 1.00 89.19 126 SER A CA 1
ATOM 1044 C C . SER A 1 126 ? 9.244 0.005 -1.047 1.00 89.19 126 SER A C 1
ATOM 1046 O O . SER A 1 126 ? 8.803 0.682 -0.114 1.00 89.19 126 SER A O 1
ATOM 1048 N N . PHE A 1 127 ? 8.445 -0.741 -1.823 1.00 88.38 127 PHE A N 1
ATOM 1049 C CA . PHE A 1 127 ? 7.003 -0.886 -1.596 1.00 88.38 127 PHE A CA 1
ATOM 1050 C C . PHE A 1 127 ? 6.709 -1.544 -0.249 1.00 88.38 127 PHE A C 1
ATOM 1052 O O . PHE A 1 127 ? 5.842 -1.078 0.493 1.00 88.38 127 PHE A O 1
ATOM 1059 N N . TYR A 1 128 ? 7.437 -2.612 0.071 1.00 88.81 128 TYR A N 1
ATOM 1060 C CA . TYR A 1 128 ? 7.270 -3.350 1.313 1.00 88.81 128 TYR A CA 1
ATOM 1061 C C . TYR A 1 128 ? 7.549 -2.459 2.531 1.00 88.81 128 TYR A C 1
ATOM 1063 O O . TYR A 1 128 ? 6.707 -2.363 3.423 1.00 88.81 128 TYR A O 1
ATOM 1071 N N . ASP A 1 129 ? 8.665 -1.727 2.524 1.00 90.25 129 ASP A N 1
ATOM 1072 C CA . ASP A 1 129 ? 9.037 -0.788 3.589 1.00 90.25 129 ASP A CA 1
ATOM 1073 C C . ASP A 1 129 ? 8.020 0.346 3.762 1.00 90.25 129 ASP A C 1
ATOM 1075 O O . ASP A 1 129 ? 7.729 0.784 4.881 1.00 90.25 129 ASP A O 1
ATOM 1079 N N . PHE A 1 130 ? 7.482 0.852 2.651 1.00 90.31 130 PHE A N 1
ATOM 1080 C CA . PHE A 1 130 ? 6.429 1.860 2.667 1.00 90.31 130 PHE A CA 1
ATOM 1081 C C . PHE A 1 130 ? 5.154 1.325 3.329 1.00 90.31 130 PHE A C 1
ATOM 1083 O O . PHE A 1 130 ? 4.614 1.965 4.237 1.00 90.31 130 PHE A O 1
ATOM 1090 N N . PHE A 1 131 ? 4.697 0.137 2.924 1.00 88.12 131 PHE A N 1
ATOM 1091 C CA . PHE A 1 131 ? 3.486 -0.455 3.482 1.00 88.12 131 PHE A CA 1
ATOM 1092 C C . PHE A 1 131 ? 3.653 -0.924 4.925 1.00 88.12 131 PHE A C 1
ATOM 1094 O O . PHE A 1 131 ? 2.674 -0.883 5.668 1.00 88.12 131 PHE A O 1
ATOM 1101 N N . ASP A 1 132 ? 4.851 -1.314 5.357 1.00 89.00 132 ASP A N 1
ATOM 1102 C CA . ASP A 1 132 ? 5.123 -1.636 6.761 1.00 89.00 132 ASP A CA 1
ATOM 1103 C C . ASP A 1 132 ? 4.944 -0.395 7.654 1.00 89.00 132 ASP A C 1
ATOM 1105 O O . ASP A 1 132 ? 4.201 -0.425 8.640 1.00 89.00 132 ASP A O 1
ATOM 1109 N N . LYS A 1 133 ? 5.507 0.749 7.237 1.00 91.06 133 LYS A N 1
ATOM 1110 C CA . LYS A 1 133 ? 5.340 2.041 7.929 1.00 91.06 133 LYS A CA 1
ATOM 1111 C C . LYS A 1 133 ? 3.887 2.508 7.942 1.00 91.06 133 LYS A C 1
ATOM 1113 O O . LYS A 1 133 ? 3.383 2.916 8.991 1.00 91.06 133 LYS A O 1
ATOM 1118 N N . LEU A 1 134 ? 3.208 2.425 6.798 1.00 88.56 134 LEU A N 1
ATOM 1119 C CA . LEU A 1 134 ? 1.795 2.785 6.687 1.00 88.56 134 LEU A CA 1
ATOM 1120 C C . LEU A 1 134 ? 0.931 1.889 7.584 1.00 88.56 134 LEU A C 1
ATOM 1122 O O . LEU A 1 134 ? 0.101 2.385 8.342 1.00 88.56 134 LEU A O 1
ATOM 1126 N N . SER A 1 135 ? 1.176 0.577 7.561 1.00 86.75 135 SER A N 1
ATOM 1127 C CA . SER A 1 135 ? 0.453 -0.390 8.391 1.00 86.75 135 SER A CA 1
ATOM 1128 C C . SER A 1 135 ? 0.665 -0.135 9.875 1.00 86.75 135 SER A C 1
ATOM 1130 O O . SER A 1 135 ? -0.283 -0.224 10.655 1.00 86.75 135 SER A O 1
ATOM 1132 N N . TRP A 1 136 ? 1.886 0.209 10.284 1.00 88.44 136 TRP A N 1
ATOM 1133 C CA . TRP A 1 136 ? 2.166 0.602 11.660 1.00 88.44 136 TRP A CA 1
ATOM 1134 C C . TRP A 1 136 ? 1.369 1.846 12.073 1.00 88.44 136 TRP A C 1
ATOM 1136 O O . TRP A 1 136 ? 0.763 1.840 13.146 1.00 88.44 136 TRP A O 1
ATOM 1146 N N . SER A 1 137 ? 1.317 2.876 11.218 1.00 88.19 137 SER A N 1
ATOM 1147 C CA . SER A 1 137 ? 0.558 4.110 11.477 1.00 88.19 137 SER A CA 1
ATOM 1148 C C . SER A 1 137 ? -0.939 3.837 11.646 1.00 88.19 137 SER A C 1
ATOM 1150 O O . SER A 1 137 ? -1.518 4.170 12.687 1.00 88.19 137 SER A O 1
ATOM 1152 N N . VAL A 1 138 ? -1.537 3.127 10.683 1.00 86.38 138 VAL A N 1
ATOM 1153 C CA . VAL A 1 138 ? -2.963 2.771 10.693 1.00 86.38 138 VAL A CA 1
ATOM 1154 C C . VAL A 1 138 ? -3.300 1.950 11.938 1.00 86.38 138 VAL A C 1
ATOM 1156 O O . VAL A 1 138 ? -4.212 2.298 12.687 1.00 86.38 138 VAL A O 1
ATOM 1159 N N . ASN A 1 139 ? -2.520 0.903 12.227 1.00 84.62 139 ASN A N 1
ATOM 1160 C CA . ASN A 1 139 ? -2.749 0.045 13.392 1.00 84.62 139 ASN A CA 1
ATOM 1161 C C . ASN A 1 139 ? -2.616 0.807 14.711 1.00 84.62 139 ASN A C 1
ATOM 1163 O O . ASN A 1 139 ? -3.401 0.593 15.635 1.00 84.62 139 ASN A O 1
ATOM 1167 N N . LYS A 1 140 ? -1.622 1.692 14.827 1.00 86.94 140 LYS A N 1
ATOM 1168 C CA . LYS A 1 140 ? -1.438 2.512 16.024 1.00 86.94 140 LYS A CA 1
ATOM 1169 C C . LYS A 1 140 ? -2.651 3.411 16.256 1.00 86.94 140 LYS A C 1
ATOM 1171 O O . LYS A 1 140 ? -3.147 3.450 17.377 1.00 86.94 140 LYS A O 1
ATOM 1176 N N . ARG A 1 141 ? -3.158 4.074 15.212 1.00 86.56 141 ARG A N 1
ATOM 1177 C CA . ARG A 1 141 ? -4.347 4.933 15.300 1.00 86.56 141 ARG A CA 1
ATOM 1178 C C . ARG A 1 141 ? -5.600 4.140 15.670 1.00 86.56 141 ARG A C 1
ATOM 1180 O O . ARG A 1 141 ? -6.308 4.526 16.596 1.00 86.56 141 ARG A O 1
ATOM 1187 N N . LEU A 1 142 ? -5.853 3.017 14.998 1.00 7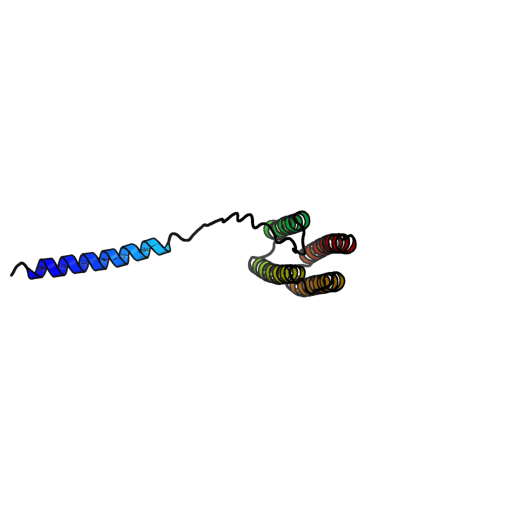9.31 142 LEU A N 1
ATOM 1188 C CA . LEU A 1 142 ? -7.046 2.197 15.243 1.00 79.31 142 LEU A CA 1
ATOM 1189 C C . LEU A 1 142 ? -7.072 1.574 16.648 1.00 79.31 142 LEU A C 1
ATOM 1191 O O . LEU A 1 142 ? -8.154 1.386 17.196 1.00 79.31 142 LEU A O 1
ATOM 1195 N N . ASN A 1 143 ? -5.907 1.299 17.245 1.00 74.25 143 ASN A N 1
ATOM 1196 C CA . ASN A 1 143 ? -5.795 0.772 18.611 1.00 74.25 143 ASN A CA 1
ATOM 1197 C C . ASN A 1 143 ? -5.800 1.853 19.713 1.00 74.25 143 ASN A C 1
ATOM 1199 O O . ASN A 1 143 ? -5.848 1.503 20.891 1.00 74.25 143 ASN A O 1
ATOM 1203 N N . GLN A 1 144 ? -5.691 3.140 19.365 1.00 62.19 144 GLN A N 1
ATOM 1204 C CA . GLN A 1 144 ? -5.678 4.263 20.319 1.00 62.19 144 GLN A CA 1
ATOM 1205 C C . GLN A 1 144 ? -7.035 4.974 20.463 1.00 62.19 144 GLN A C 1
ATOM 1207 O O . GLN A 1 144 ? -7.219 5.731 21.417 1.00 62.19 144 GLN A O 1
ATOM 1212 N N . LEU A 1 145 ? -7.964 4.736 19.534 1.00 49.19 145 LEU A N 1
ATOM 1213 C CA . LEU A 1 145 ? -9.372 5.149 19.599 1.00 49.19 145 LEU A CA 1
ATOM 1214 C C . LEU A 1 145 ? -10.214 4.109 20.336 1.00 49.19 145 LEU A C 1
ATOM 1216 O O . LEU A 1 145 ? -11.396 4.390 20.625 1.00 49.19 145 LEU A O 1
#

Foldseek 3Di:
DPVVVVVVVVVVVVVVVVVVVVVVVVVPPDDPPPPPPPVQPPQFLDDPVLVVLVVVLLCCCVVVDPADPVLNVQLCVLCVVLNVVLRVLSVPPVDDLVRNLVSNVVSLVVSLVSNVVRDDPVSSVSSVVSVVVSSVVSNVVSVVD

Secondary structure (DSSP, 8-state):
--HHHHHHHHHHHHHHHHHHHHHHHTTS-S-----------TT-SS-HHHHHHHHHHHHHHHHH----HHHHHHHHHHHHHHHHHHHHHHH-TTS-HHHHHHHHHHHHHHHHHHHTTTS-HHHHHHHHHHHHHHHHHHHHHHHH-

Solvent-accessible surface area (backbone atoms only — not comparable to full-atom values): 8557 Å² total; per-residue (Å²): 145,63,72,71,64,54,57,56,50,54,55,52,54,54,57,52,52,56,56,58,55,55,67,60,60,75,73,75,83,77,82,84,82,70,84,68,83,65,79,73,62,98,43,50,61,56,54,72,69,54,49,49,50,50,54,53,52,50,49,48,53,68,74,73,44,94,66,53,71,68,48,50,52,52,49,51,52,52,52,51,55,48,50,52,52,45,42,54,50,35,57,40,83,86,57,50,71,66,53,38,52,52,50,44,54,49,49,54,54,52,51,48,61,58,43,59,74,65,40,58,69,72,60,33,51,52,51,50,57,50,50,51,54,50,48,51,51,46,52,53,53,66,74,72,112

Sequence (145 aa):
MVGIRNEIMIKGFYQLYIVLGFLCYSHLVIGQETDVQQEEPETSIFNQEESDYIKKWFRTIVDDSNLNEETINRFNVITSYYGLKMKQLGEDHKLTKIEITQGFKNLVNEQNKELKQILPAEQYESFYDFFDKLSWSVNKRLNQL

Radius of gyration: 25.99 Å; Cα contacts (8 Å, |Δi|>4): 56; chains: 1; bounding box: 54×40×84 Å